Protein AF-A0A838VE79-F1 (afdb_monomer)

Secondary structure (DSSP, 8-state):
-----------------------PPPEEEEEEEETTEEEEEEE-TTSS-EEEEEEETTS-TTSPPSEEPPPBSSHHHHHHHHHHHTS----TTS--

Foldseek 3Di:
DDDDDPPDDDPPPPPPPPPPPPPQQWDFDDKDDAAQKIWTWTAGSVNQWIKIFMDGPPDDPPDHGPDIDDIDRDPVLRVVCCCVPPNVDDDPPHDD

Radius of gyration: 25.47 Å; Cα contacts (8 Å, |Δi|>4): 136; chains: 1; bounding box: 38×24×89 Å

pLDDT: mean 84.31, std 17.35, range [41.94, 98.12]

Sequence (96 aa):
MVLQRIVLSLLTTAAIIATSNMAMADSLVSSGTGGDYKYQLWRSTDNTQYYIKVWQSDSDLHDYPRSTTRSFESSREALDYFDCVYAHKHIPSCPS

Nearest PDB structures (foldseek):
  6w0p-assembly2_D  TM=5.824E-01  e=1.445E+00  gut metagenome
  7ywp-assembly1_A  TM=6.730E-01  e=3.020E+00  Serratia proteamaculans
  9azz-assembly3_C  TM=5.377E-01  e=1.358E+00  Ehrlichia ruminantium str. Gardel
  6w0p-assembly1_B  TM=5.495E-01  e=2.221E+00  gut metagenome
  9azz-assembly2_B  TM=5.857E-01  e=3.020E+00  Ehrlichia ruminantium str. Gardel

Mean predicted aligned error: 11.23 Å

Structure (mmCIF, N/CA/C/O backbone):
data_AF-A0A838VE79-F1
#
_entry.id   AF-A0A838VE79-F1
#
loop_
_atom_site.group_PDB
_atom_site.id
_atom_site.type_symbol
_atom_site.label_atom_id
_atom_site.label_alt_id
_atom_site.label_comp_id
_atom_site.label_asym_id
_atom_site.label_entity_id
_atom_site.label_seq_id
_atom_site.pdbx_PDB_ins_code
_atom_site.Cartn_x
_atom_site.Cartn_y
_atom_site.Cartn_z
_atom_site.occupancy
_atom_site.B_iso_or_equiv
_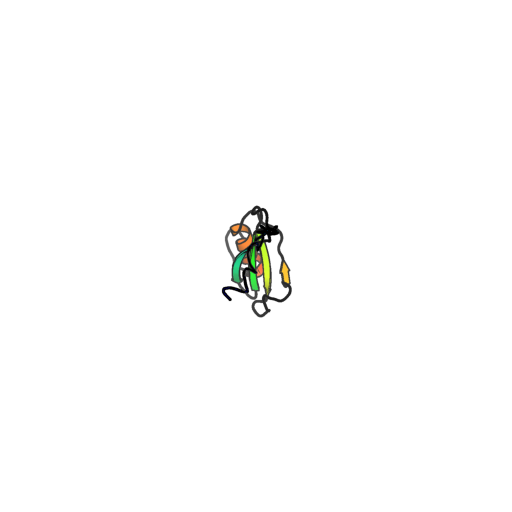atom_site.auth_seq_id
_atom_site.auth_comp_id
_atom_site.auth_asym_id
_atom_site.auth_atom_id
_atom_site.pdbx_PDB_model_num
ATOM 1 N N . MET A 1 1 ? 24.887 -14.593 72.273 1.00 47.53 1 MET A N 1
ATOM 2 C CA . MET A 1 1 ? 25.158 -13.711 71.117 1.00 47.53 1 MET A CA 1
ATOM 3 C C . MET A 1 1 ? 24.400 -14.287 69.930 1.00 47.53 1 MET A C 1
ATOM 5 O O . MET A 1 1 ? 24.900 -15.176 69.259 1.00 47.53 1 MET A O 1
ATOM 9 N N . VAL A 1 2 ? 23.134 -13.898 69.776 1.00 46.12 2 VAL A N 1
ATOM 10 C CA . VAL A 1 2 ? 22.236 -14.398 68.726 1.00 46.12 2 VAL A CA 1
ATOM 11 C C . VAL A 1 2 ? 21.729 -13.182 67.962 1.00 46.12 2 VAL A C 1
ATOM 13 O O . VAL A 1 2 ? 21.188 -12.261 68.562 1.00 46.12 2 VAL A O 1
ATOM 16 N N . LEU A 1 3 ? 21.970 -13.207 66.652 1.00 41.94 3 LEU A N 1
ATOM 17 C CA . LEU A 1 3 ? 21.372 -12.363 65.619 1.00 41.94 3 LEU A CA 1
ATOM 18 C C . LEU A 1 3 ? 21.585 -10.847 65.742 1.00 41.94 3 LEU A C 1
ATOM 20 O O . LEU A 1 3 ? 20.671 -10.032 65.821 1.00 41.94 3 LEU A O 1
ATOM 24 N N . GLN A 1 4 ? 22.842 -10.463 65.548 1.00 50.06 4 GLN A N 1
ATOM 25 C CA . GLN A 1 4 ? 23.125 -9.359 64.636 1.00 50.06 4 GLN A CA 1
ATOM 26 C C . GLN A 1 4 ? 22.390 -9.649 63.307 1.00 50.06 4 GLN A C 1
ATOM 28 O O . GLN A 1 4 ? 22.536 -10.755 62.788 1.00 50.06 4 GLN A O 1
ATOM 33 N N . ARG A 1 5 ? 21.672 -8.655 62.758 1.00 51.50 5 ARG A N 1
ATOM 34 C CA . ARG A 1 5 ? 20.948 -8.642 61.459 1.00 51.50 5 ARG A CA 1
ATOM 35 C C . ARG A 1 5 ? 19.438 -8.907 61.542 1.00 51.50 5 ARG A C 1
ATOM 37 O O . ARG A 1 5 ? 18.943 -9.919 61.070 1.00 51.50 5 ARG A O 1
ATOM 44 N N . ILE A 1 6 ? 18.700 -7.906 62.014 1.00 50.69 6 ILE A N 1
ATOM 45 C CA . ILE A 1 6 ? 17.361 -7.615 61.476 1.00 50.69 6 ILE A CA 1
ATOM 46 C C . ILE A 1 6 ? 17.427 -6.211 60.861 1.00 50.69 6 ILE A C 1
ATOM 48 O O . ILE A 1 6 ? 16.778 -5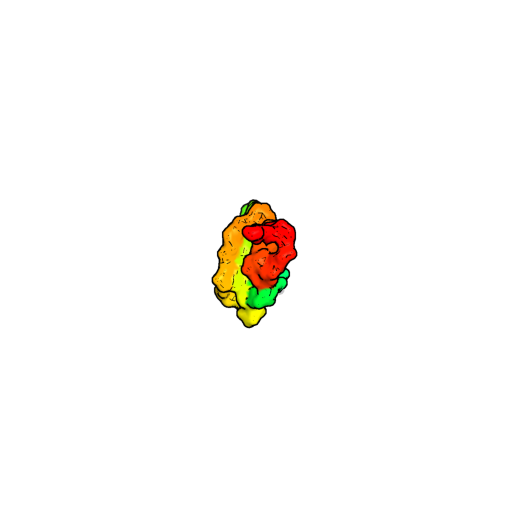.262 61.280 1.00 50.69 6 ILE A O 1
ATOM 52 N N . VAL A 1 7 ? 18.345 -6.065 59.907 1.00 55.75 7 VAL A N 1
ATOM 53 C CA . VAL A 1 7 ? 18.178 -5.107 58.811 1.00 55.75 7 VAL A CA 1
ATO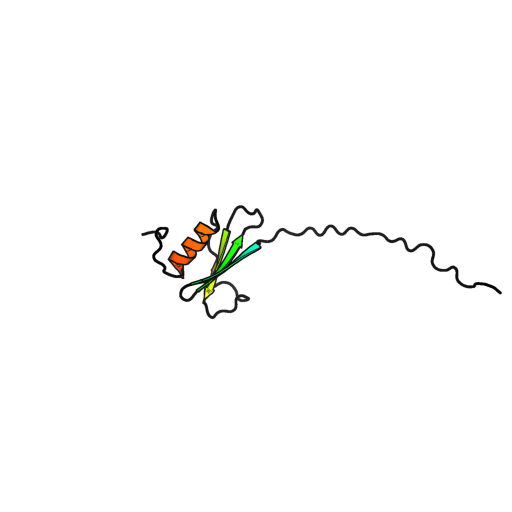M 54 C C . VAL A 1 7 ? 17.283 -5.836 57.807 1.00 55.75 7 VAL A C 1
ATOM 56 O O . VAL A 1 7 ? 17.414 -7.049 57.687 1.00 55.75 7 VAL A O 1
ATOM 59 N N . LEU A 1 8 ? 16.441 -5.115 57.072 1.00 54.69 8 LEU A N 1
ATOM 60 C CA . LEU A 1 8 ? 15.484 -5.614 56.069 1.00 54.69 8 LEU A CA 1
ATOM 61 C C . LEU A 1 8 ? 14.078 -5.944 56.586 1.00 54.69 8 LEU A C 1
ATOM 63 O O . LEU A 1 8 ? 13.591 -7.054 56.415 1.00 54.69 8 LEU A O 1
ATOM 67 N N . SER A 1 9 ? 13.362 -4.932 57.069 1.00 51.25 9 SER A N 1
ATOM 68 C CA . SER A 1 9 ? 11.900 -4.943 56.966 1.00 51.25 9 SER A CA 1
ATOM 69 C C . SER A 1 9 ? 11.423 -3.533 56.676 1.00 51.25 9 SER A C 1
ATOM 71 O O . SER A 1 9 ? 11.252 -2.765 57.609 1.00 51.25 9 SER A O 1
ATOM 73 N N . LEU A 1 10 ? 11.304 -3.196 55.390 1.00 50.75 10 LEU A N 1
ATOM 74 C CA . LEU A 1 10 ? 10.403 -2.198 54.782 1.00 50.75 10 LEU A CA 1
ATOM 75 C C . LEU A 1 10 ? 10.992 -1.793 53.421 1.00 50.75 10 LEU A C 1
ATOM 77 O O . LEU A 1 10 ? 11.339 -0.641 53.181 1.00 50.75 10 LEU A O 1
ATOM 81 N N . LEU A 1 11 ? 11.125 -2.769 52.511 1.00 50.06 11 LEU A N 1
ATOM 82 C CA . LEU A 1 11 ? 11.103 -2.445 51.088 1.00 50.06 11 LEU A CA 1
ATOM 83 C C . LEU A 1 11 ? 9.668 -2.017 50.773 1.00 50.06 11 LEU A C 1
ATOM 85 O O . LEU A 1 11 ? 8.783 -2.848 50.580 1.00 50.06 11 LEU A O 1
ATOM 89 N N . THR A 1 12 ? 9.429 -0.713 50.770 1.00 59.62 12 THR A N 1
ATOM 90 C CA . THR A 1 12 ? 8.260 -0.097 50.152 1.00 59.62 12 THR A CA 1
ATOM 91 C C . THR A 1 12 ? 8.331 -0.356 48.650 1.00 59.62 12 THR A C 1
ATOM 93 O O . THR A 1 12 ? 8.937 0.397 47.892 1.00 59.62 12 THR A O 1
ATOM 96 N N . THR A 1 13 ? 7.729 -1.455 48.198 1.00 57.59 13 THR A N 1
ATOM 97 C CA . THR A 1 13 ? 7.457 -1.690 46.779 1.00 57.59 13 THR A CA 1
ATOM 98 C C . THR A 1 13 ? 6.404 -0.688 46.321 1.00 57.59 13 THR A C 1
ATOM 100 O O . THR A 1 13 ? 5.207 -0.968 46.330 1.00 57.59 13 THR A O 1
ATOM 103 N N . ALA A 1 14 ? 6.846 0.512 45.953 1.00 59.44 14 ALA A N 1
ATOM 104 C CA . ALA A 1 14 ? 6.052 1.427 45.155 1.00 59.44 14 ALA A CA 1
ATOM 105 C C . ALA A 1 14 ? 5.908 0.801 43.762 1.00 59.44 14 ALA A C 1
ATOM 107 O O . ALA A 1 14 ? 6.812 0.885 42.931 1.00 59.44 14 ALA A O 1
ATOM 108 N N . ALA A 1 15 ? 4.793 0.112 43.525 1.00 63.22 15 ALA A N 1
ATOM 109 C CA . ALA A 1 15 ? 4.411 -0.312 42.189 1.00 63.22 15 ALA A CA 1
ATOM 110 C C . ALA A 1 15 ? 4.061 0.947 41.385 1.00 63.22 15 ALA A C 1
ATOM 112 O O . ALA A 1 15 ? 2.944 1.456 41.448 1.00 63.22 15 ALA A O 1
ATOM 113 N N . ILE A 1 16 ? 5.046 1.493 40.672 1.00 62.47 16 ILE A N 1
ATOM 114 C CA . ILE A 1 16 ? 4.818 2.544 39.685 1.00 62.47 16 ILE A CA 1
ATOM 115 C C . ILE A 1 16 ? 4.095 1.865 38.523 1.00 62.47 16 ILE A C 1
ATOM 117 O O . ILE A 1 16 ? 4.721 1.225 37.679 1.00 62.47 16 ILE A O 1
ATOM 121 N N . ILE A 1 17 ? 2.764 1.957 38.498 1.00 62.34 17 ILE A N 1
ATOM 122 C CA . ILE A 1 17 ? 1.979 1.607 37.315 1.00 62.34 17 ILE A CA 1
ATOM 123 C C . ILE A 1 17 ? 2.248 2.718 36.302 1.00 62.34 17 ILE A C 1
ATOM 125 O O . ILE A 1 17 ? 1.544 3.722 36.243 1.00 62.34 17 ILE A O 1
ATOM 129 N N . ALA A 1 18 ? 3.335 2.573 35.551 1.00 63.34 18 ALA A N 1
ATOM 130 C CA . ALA A 1 18 ? 3.574 3.382 34.375 1.00 63.34 18 ALA A CA 1
ATOM 131 C C . ALA A 1 18 ? 2.514 2.982 33.344 1.00 63.34 18 ALA A C 1
ATOM 133 O O . ALA A 1 18 ? 2.669 1.987 32.639 1.00 63.34 18 ALA A O 1
ATOM 134 N N . THR A 1 19 ? 1.406 3.721 33.271 1.00 60.72 19 THR A N 1
ATOM 135 C CA . THR A 1 19 ? 0.539 3.652 32.097 1.00 60.72 19 THR A CA 1
ATOM 136 C C . THR A 1 19 ? 1.314 4.304 30.967 1.00 60.72 19 THR A C 1
ATOM 138 O O . THR A 1 19 ? 1.387 5.529 30.866 1.00 60.72 19 THR A O 1
ATOM 141 N N . SER A 1 20 ? 1.975 3.483 30.159 1.00 57.22 20 SER A N 1
ATOM 142 C CA . SER A 1 20 ? 2.528 3.926 28.893 1.00 57.22 20 SER A CA 1
ATOM 143 C C . SER A 1 20 ? 1.371 4.480 28.070 1.00 57.22 20 SER A C 1
ATOM 145 O O . SER A 1 20 ? 0.475 3.744 27.660 1.00 57.22 20 SER A O 1
ATOM 147 N N . ASN A 1 21 ? 1.381 5.794 27.838 1.00 56.47 21 ASN A N 1
ATOM 148 C CA . ASN A 1 21 ? 0.604 6.396 26.767 1.00 56.47 21 ASN A CA 1
ATOM 149 C C . ASN A 1 21 ? 1.152 5.802 25.469 1.00 56.47 21 ASN A C 1
ATOM 151 O O . ASN A 1 21 ? 2.100 6.329 24.890 1.00 56.47 21 ASN A O 1
ATOM 155 N N . MET A 1 22 ? 0.621 4.652 25.056 1.00 58.25 22 MET A N 1
ATOM 156 C CA . MET A 1 22 ? 0.859 4.124 23.726 1.00 58.25 22 MET A CA 1
ATOM 157 C C . MET A 1 22 ? 0.256 5.151 22.777 1.00 58.25 22 MET A C 1
ATOM 159 O O . MET A 1 22 ? -0.961 5.212 22.612 1.00 58.25 22 MET A O 1
ATOM 163 N N . ALA A 1 23 ? 1.102 6.019 22.221 1.00 58.91 23 ALA A N 1
ATOM 164 C CA . ALA A 1 23 ? 0.726 6.797 21.060 1.00 58.91 23 ALA A CA 1
ATOM 165 C C . ALA A 1 23 ? 0.266 5.775 20.022 1.00 58.91 23 ALA A C 1
ATOM 167 O O . ALA A 1 23 ? 1.047 4.912 19.616 1.00 58.91 23 ALA A O 1
ATOM 168 N N . MET A 1 24 ? -1.026 5.793 19.697 1.00 66.12 24 MET A N 1
ATOM 169 C CA . MET A 1 24 ? -1.537 4.931 18.650 1.00 66.12 24 MET A CA 1
ATOM 170 C C . MET A 1 24 ? -0.797 5.338 17.372 1.00 66.12 24 MET A C 1
ATOM 172 O O . MET A 1 24 ? -0.776 6.512 17.011 1.00 66.12 24 MET A O 1
ATOM 176 N N . ALA A 1 25 ? -0.076 4.3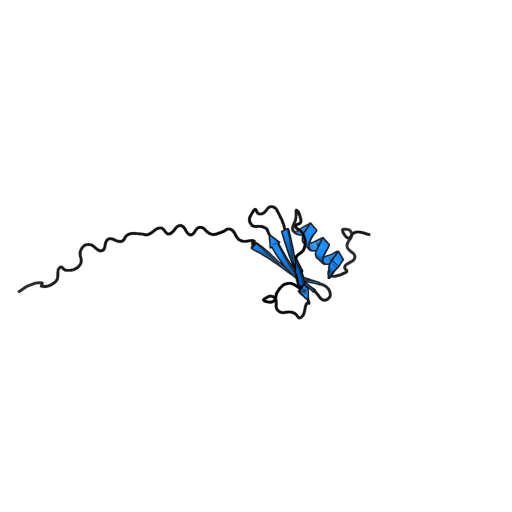86 16.795 1.00 81.25 25 ALA A N 1
ATOM 177 C CA . ALA A 1 25 ? 0.657 4.571 15.560 1.00 81.25 25 ALA A CA 1
ATOM 178 C C . ALA A 1 25 ? -0.124 3.900 14.438 1.00 81.25 25 ALA A C 1
ATOM 180 O O . ALA A 1 25 ? -0.852 2.926 14.666 1.00 81.25 25 ALA A O 1
ATOM 181 N N . ASP A 1 26 ? 0.066 4.395 13.222 1.00 89.62 26 ASP A N 1
ATOM 182 C CA . ASP A 1 26 ? -0.453 3.720 12.045 1.00 89.62 26 ASP A CA 1
ATOM 183 C C . ASP A 1 26 ? 0.066 2.281 12.007 1.00 89.62 26 ASP A C 1
ATOM 185 O O . ASP A 1 26 ? 1.210 1.990 12.367 1.00 89.62 26 ASP A O 1
ATOM 189 N N . SER A 1 27 ? -0.798 1.367 11.585 1.00 93.12 27 SER A N 1
ATOM 190 C CA . SER A 1 27 ? -0.521 -0.067 11.628 1.00 93.12 27 SER A CA 1
ATOM 191 C C . SER A 1 27 ? -0.276 -0.610 10.230 1.00 93.12 27 SER A C 1
ATOM 193 O O . SER A 1 27 ? -1.041 -0.339 9.305 1.00 93.12 27 SER A O 1
ATOM 195 N N . LEU A 1 28 ? 0.791 -1.394 10.070 1.00 95.25 28 LEU A N 1
ATOM 196 C CA . LEU A 1 28 ? 1.038 -2.126 8.835 1.00 95.25 28 LEU A CA 1
ATOM 197 C C . LEU A 1 28 ? -0.023 -3.224 8.694 1.00 95.25 28 LEU A C 1
ATOM 199 O O . LEU A 1 28 ? -0.118 -4.117 9.533 1.00 95.25 28 LEU A O 1
ATOM 203 N N . VAL A 1 29 ? -0.814 -3.153 7.628 1.00 96.56 29 VAL A N 1
ATOM 204 C CA . VAL A 1 29 ? -1.889 -4.109 7.331 1.00 96.56 29 VAL A CA 1
ATOM 205 C C . VAL A 1 29 ? -1.371 -5.250 6.470 1.00 96.56 29 VAL A C 1
ATOM 207 O O . VAL A 1 29 ? -1.642 -6.415 6.742 1.00 96.56 29 VAL A O 1
ATOM 210 N N . SER A 1 30 ? -0.645 -4.918 5.404 1.00 96.94 30 SER A N 1
ATOM 211 C CA . SER A 1 30 ? -0.105 -5.901 4.463 1.00 96.94 30 SER A CA 1
ATOM 212 C C . SER A 1 30 ? 1.030 -5.300 3.649 1.00 96.94 30 SER A C 1
ATOM 214 O O . SER A 1 30 ? 1.130 -4.081 3.527 1.00 96.94 30 SER A O 1
ATOM 216 N N . SER A 1 31 ? 1.834 -6.146 3.027 1.00 97.44 31 SER A N 1
ATOM 217 C CA . SER A 1 31 ? 2.824 -5.747 2.033 1.00 97.44 31 SER A CA 1
ATOM 218 C C . SER A 1 31 ? 2.766 -6.678 0.830 1.00 97.44 31 SER A C 1
ATOM 220 O O . SER A 1 31 ? 2.228 -7.784 0.909 1.00 97.44 31 SER A O 1
ATOM 222 N N . GLY A 1 32 ? 3.307 -6.221 -0.293 1.00 96.38 32 GLY A N 1
ATOM 223 C CA . GLY A 1 32 ? 3.327 -7.004 -1.519 1.00 96.38 32 GLY A CA 1
ATOM 224 C C . GLY A 1 32 ? 4.146 -6.349 -2.619 1.00 96.38 32 GLY A C 1
ATOM 225 O O . GLY A 1 32 ? 4.804 -5.328 -2.412 1.00 96.38 32 GLY A O 1
ATOM 226 N N . THR A 1 33 ? 4.109 -6.960 -3.796 1.00 96.31 33 THR A N 1
ATOM 227 C CA . THR A 1 33 ? 4.828 -6.514 -4.991 1.00 96.31 33 THR A CA 1
ATOM 228 C C . THR A 1 33 ? 3.897 -6.494 -6.200 1.00 96.31 33 THR A C 1
ATOM 230 O O . THR A 1 33 ? 2.893 -7.208 -6.242 1.00 96.31 33 THR A O 1
ATOM 233 N N . GLY A 1 34 ? 4.218 -5.662 -7.188 1.00 94.81 34 GLY A N 1
ATOM 234 C CA . GLY A 1 34 ? 3.491 -5.580 -8.449 1.00 94.81 34 GLY A CA 1
ATOM 235 C C . GLY A 1 34 ? 4.243 -4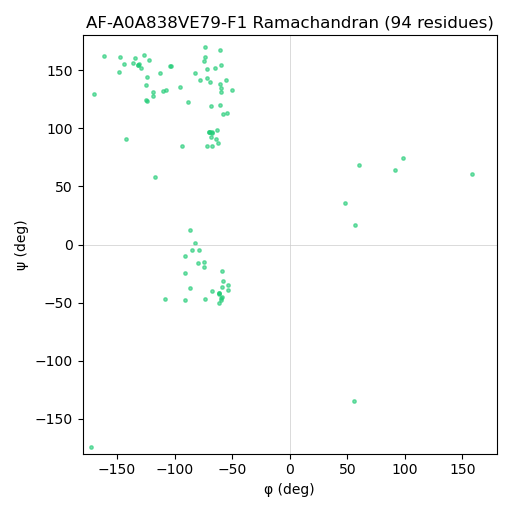.728 -9.465 1.00 94.81 34 GLY A C 1
ATOM 236 O O . GLY A 1 34 ? 4.659 -3.614 -9.151 1.00 94.81 34 GLY A O 1
ATOM 237 N N . GLY A 1 35 ? 4.426 -5.264 -10.675 1.00 92.56 35 GLY A N 1
ATOM 238 C CA . GLY A 1 35 ? 5.305 -4.658 -11.676 1.00 92.56 35 GLY A CA 1
ATOM 239 C C . GLY A 1 35 ? 6.720 -4.468 -11.123 1.00 92.56 35 GLY A C 1
ATOM 240 O O . GLY A 1 35 ? 7.243 -5.342 -10.430 1.00 92.56 35 GLY A O 1
ATOM 241 N N . ASP A 1 36 ? 7.287 -3.288 -11.360 1.00 95.88 36 ASP A N 1
ATOM 242 C CA . ASP A 1 36 ? 8.607 -2.896 -10.855 1.00 95.88 36 ASP A CA 1
ATOM 243 C C . ASP A 1 36 ? 8.561 -2.295 -9.442 1.00 95.88 36 ASP A C 1
ATOM 245 O O . ASP A 1 36 ? 9.553 -1.736 -8.974 1.00 95.88 36 ASP A O 1
ATOM 249 N N . TYR A 1 37 ? 7.431 -2.413 -8.740 1.00 97.38 37 TYR A N 1
ATOM 250 C CA . TYR A 1 37 ? 7.189 -1.759 -7.459 1.00 97.38 37 TYR A CA 1
ATOM 251 C C . TYR A 1 37 ? 6.860 -2.751 -6.345 1.00 97.38 37 TYR A C 1
ATOM 253 O O . TYR A 1 37 ? 6.382 -3.869 -6.554 1.00 97.38 37 TYR A O 1
ATOM 261 N N . LYS A 1 38 ? 7.070 -2.299 -5.113 1.00 97.19 38 LYS A N 1
ATOM 262 C CA . LYS A 1 38 ? 6.574 -2.956 -3.906 1.00 97.19 38 LYS A CA 1
ATOM 263 C C . LYS A 1 38 ? 5.890 -1.967 -2.995 1.00 97.19 38 LYS A C 1
ATOM 265 O O . LYS A 1 38 ? 6.168 -0.768 -3.043 1.00 97.19 38 LYS A O 1
ATOM 270 N N . TYR A 1 39 ? 4.995 -2.480 -2.169 1.00 97.62 39 TYR A N 1
ATOM 271 C CA . TYR A 1 39 ? 4.135 -1.651 -1.355 1.00 97.62 39 TYR A CA 1
ATOM 272 C C . TYR A 1 39 ? 4.012 -2.148 0.076 1.00 97.62 39 TYR A C 1
ATOM 274 O O . TYR A 1 39 ? 4.160 -3.334 0.382 1.00 97.62 39 TYR A O 1
ATOM 282 N N . GLN A 1 40 ? 3.667 -1.206 0.943 1.00 97.94 40 GLN A N 1
ATOM 283 C CA . GLN A 1 40 ? 3.127 -1.460 2.265 1.00 97.94 40 GLN A CA 1
ATOM 284 C C . GLN A 1 40 ? 1.807 -0.714 2.395 1.00 97.94 40 GLN A C 1
ATOM 286 O O . GLN A 1 40 ? 1.753 0.500 2.202 1.00 97.94 40 GLN A O 1
ATOM 291 N N . LEU A 1 41 ? 0.757 -1.450 2.728 1.00 98.06 41 LEU A N 1
ATOM 292 C CA . LEU A 1 41 ? -0.548 -0.920 3.077 1.00 98.06 41 LEU A CA 1
ATOM 293 C C . LEU A 1 41 ? -0.567 -0.636 4.573 1.00 98.06 41 LEU A C 1
ATOM 295 O O . LEU A 1 41 ? -0.380 -1.543 5.385 1.00 98.06 41 LEU A O 1
ATOM 299 N N . TRP A 1 42 ? -0.843 0.607 4.919 1.00 97.62 42 TRP A N 1
ATOM 300 C CA . TRP A 1 42 ? -0.955 1.080 6.286 1.00 97.62 42 TRP A CA 1
ATOM 301 C C . TRP A 1 42 ? -2.396 1.478 6.572 1.00 97.62 42 TRP A C 1
ATOM 303 O O . TRP A 1 42 ? -3.112 1.949 5.687 1.00 97.62 42 TRP A O 1
ATOM 313 N N . ARG A 1 43 ? -2.814 1.280 7.816 1.00 96.62 43 ARG A N 1
ATOM 314 C CA . ARG A 1 43 ? -4.082 1.766 8.348 1.00 96.62 43 ARG A CA 1
ATOM 315 C C . ARG A 1 43 ? -3.801 2.876 9.339 1.00 96.62 43 ARG A C 1
ATOM 317 O O . ARG A 1 43 ? -2.944 2.709 10.212 1.00 96.62 43 ARG A O 1
ATOM 324 N N . SER A 1 44 ? -4.530 3.973 9.192 1.00 93.31 44 SER A N 1
ATOM 325 C CA . SER A 1 44 ? -4.438 5.123 10.073 1.00 93.31 44 SER A CA 1
ATOM 326 C C . SER A 1 44 ? -4.768 4.748 11.513 1.00 93.31 44 SER A C 1
ATOM 328 O O . SER A 1 44 ? -5.499 3.802 11.809 1.00 93.31 44 SER A O 1
ATOM 330 N N . THR A 1 45 ? -4.222 5.536 12.420 1.00 89.44 45 THR A N 1
ATOM 331 C CA . THR A 1 45 ? -4.385 5.415 13.866 1.00 89.44 45 THR A CA 1
ATOM 332 C C . THR A 1 45 ? -5.848 5.378 14.343 1.00 89.4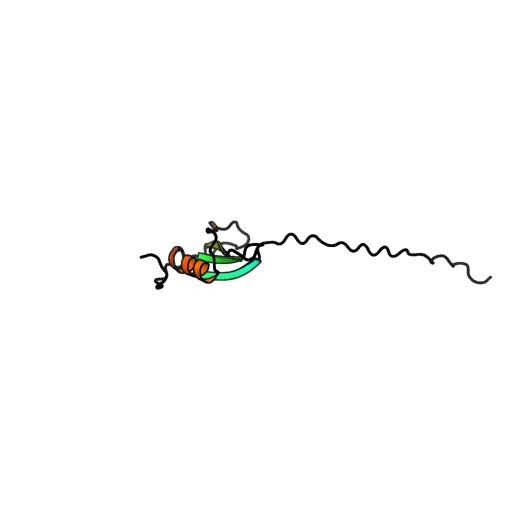4 45 THR A C 1
ATOM 334 O O . THR A 1 45 ? -6.181 4.672 15.294 1.00 89.44 45 THR A O 1
ATOM 337 N N . ASP A 1 46 ? -6.740 6.111 13.682 1.00 87.25 46 ASP A N 1
ATOM 338 C CA . ASP A 1 46 ? -8.180 6.130 13.967 1.00 87.25 46 ASP A CA 1
ATOM 339 C C . ASP A 1 46 ? -8.946 4.959 13.316 1.00 87.25 46 ASP A C 1
ATOM 341 O O . ASP A 1 46 ? -10.157 4.836 13.485 1.00 87.25 46 ASP A O 1
ATOM 345 N N . ASN A 1 47 ? -8.240 4.071 12.606 1.00 84.50 47 ASN A N 1
ATOM 346 C CA . ASN A 1 47 ? -8.768 2.944 11.836 1.00 84.50 47 ASN A CA 1
ATOM 347 C C . ASN A 1 47 ? -9.793 3.325 10.755 1.00 84.50 47 ASN A C 1
ATOM 349 O O . ASN A 1 47 ? -10.502 2.441 10.269 1.00 84.50 47 ASN A O 1
ATOM 353 N N . THR A 1 48 ? -9.877 4.600 10.370 1.00 90.31 48 THR A N 1
ATOM 354 C CA . THR A 1 48 ? -10.852 5.072 9.376 1.00 90.31 48 THR A CA 1
ATOM 355 C C . THR A 1 48 ? -10.300 5.042 7.956 1.00 90.31 48 THR A C 1
ATOM 357 O O . THR A 1 48 ? -11.069 4.934 7.008 1.00 90.31 48 THR A O 1
ATOM 360 N N . GLN A 1 49 ? -8.977 5.104 7.798 1.00 95.81 49 GLN A N 1
ATOM 361 C CA . GLN A 1 49 ? -8.335 5.315 6.508 1.00 95.81 49 GLN A CA 1
ATOM 362 C C . GLN A 1 49 ? -7.206 4.321 6.252 1.00 95.81 49 GLN A C 1
ATOM 364 O O . GLN A 1 49 ? -6.550 3.804 7.160 1.00 95.81 49 GLN A O 1
ATOM 369 N N . TYR A 1 50 ? -6.953 4.092 4.969 1.00 97.88 50 TYR A N 1
ATOM 370 C CA . TYR A 1 50 ? -5.863 3.267 4.470 1.00 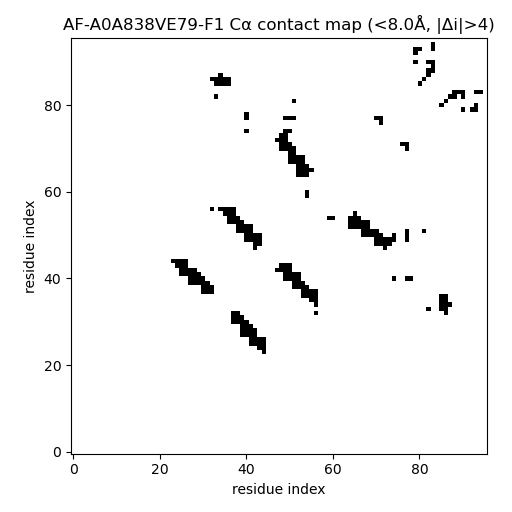97.88 50 TYR A CA 1
ATOM 371 C C . TYR A 1 50 ? -5.004 4.068 3.509 1.00 97.88 50 TYR A C 1
ATOM 373 O O . TYR A 1 50 ? -5.518 4.859 2.731 1.00 97.88 50 TYR A O 1
ATOM 381 N N . TYR A 1 51 ? -3.701 3.845 3.510 1.00 97.62 51 TYR A N 1
ATOM 382 C CA . TYR A 1 51 ? -2.802 4.469 2.546 1.00 97.62 51 TYR A CA 1
ATOM 383 C C . TYR A 1 51 ? -1.651 3.529 2.220 1.00 97.62 51 TYR A C 1
ATOM 385 O O . TYR A 1 51 ? -1.370 2.574 2.948 1.00 97.62 51 TYR A O 1
ATOM 393 N N . ILE A 1 52 ? -0.984 3.785 1.102 1.00 98.06 52 ILE A N 1
ATOM 394 C CA . ILE A 1 52 ? 0.085 2.937 0.605 1.00 98.06 52 ILE A CA 1
ATOM 395 C C . ILE A 1 52 ? 1.383 3.724 0.547 1.00 98.06 52 ILE A C 1
ATOM 397 O O . ILE A 1 52 ? 1.450 4.814 -0.015 1.00 98.06 52 ILE A O 1
ATOM 401 N N . LYS A 1 53 ? 2.438 3.126 1.093 1.00 97.88 53 LYS A N 1
ATOM 402 C CA . LYS A 1 53 ? 3.818 3.518 0.815 1.00 97.88 53 LYS A CA 1
ATOM 403 C C . LYS A 1 53 ? 4.354 2.628 -0.299 1.00 97.88 53 LYS A C 1
ATOM 405 O O . LYS A 1 53 ? 4.124 1.418 -0.272 1.00 97.88 53 LYS A O 1
ATOM 410 N N . VAL A 1 54 ? 5.040 3.222 -1.268 1.00 97.94 54 VAL A N 1
ATOM 411 C CA . VAL A 1 54 ? 5.529 2.550 -2.476 1.00 97.94 54 VAL A CA 1
ATOM 412 C C . VAL A 1 54 ? 7.030 2.753 -2.621 1.00 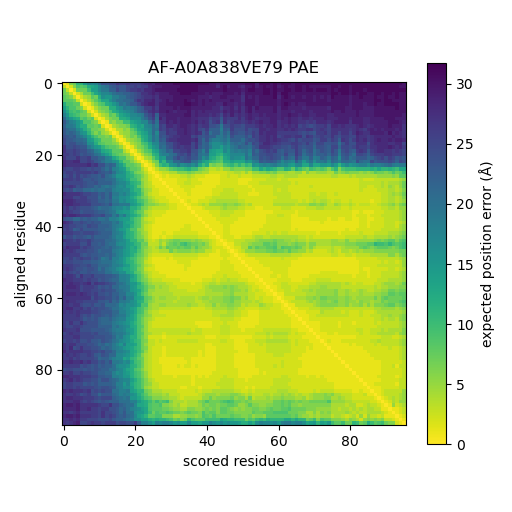97.94 54 VAL A C 1
ATOM 414 O O . VAL A 1 54 ? 7.533 3.867 -2.475 1.00 97.94 54 VAL A O 1
ATOM 417 N N . TRP A 1 55 ? 7.727 1.682 -2.981 1.00 98.12 55 TRP A N 1
ATOM 418 C CA . TRP A 1 55 ? 9.150 1.653 -3.314 1.00 98.12 55 TRP A CA 1
ATOM 419 C C . TRP A 1 55 ? 9.342 1.000 -4.683 1.00 98.12 55 TRP A C 1
ATOM 421 O O . TRP A 1 55 ? 8.454 0.283 -5.153 1.00 98.12 55 TRP A O 1
ATOM 431 N N . GLN A 1 56 ? 10.512 1.194 -5.301 1.00 96.69 56 GLN A N 1
ATOM 432 C CA . GLN A 1 56 ? 10.915 0.288 -6.380 1.00 96.69 56 GLN A CA 1
ATOM 433 C C . GLN A 1 56 ? 11.116 -1.114 -5.795 1.00 96.69 56 GLN A C 1
ATOM 435 O O . GLN A 1 56 ? 11.441 -1.273 -4.614 1.00 96.69 56 GLN A O 1
ATOM 440 N N . SER A 1 57 ? 10.914 -2.139 -6.612 1.00 93.69 57 SER A N 1
ATOM 441 C CA . SER A 1 57 ? 11.008 -3.540 -6.195 1.00 93.69 57 SER A CA 1
ATOM 442 C C . SER A 1 57 ? 12.383 -3.894 -5.609 1.00 93.69 57 SER A C 1
ATOM 444 O O . SER A 1 57 ? 12.454 -4.686 -4.666 1.00 93.69 57 SER A O 1
ATOM 446 N N . ASP A 1 58 ? 13.446 -3.242 -6.079 1.00 93.88 58 ASP A N 1
ATOM 447 C CA . ASP A 1 58 ? 14.848 -3.441 -5.700 1.00 93.88 58 ASP A CA 1
ATOM 448 C C . ASP A 1 58 ? 15.339 -2.551 -4.539 1.00 93.88 58 ASP A C 1
ATOM 450 O O . ASP A 1 58 ? 16.412 -2.807 -3.999 1.00 93.88 58 ASP A O 1
ATOM 454 N N . SER A 1 59 ? 14.567 -1.548 -4.102 1.00 94.56 59 SER A N 1
ATOM 455 C CA . SER A 1 59 ? 14.971 -0.623 -3.018 1.00 94.56 59 SER A CA 1
ATOM 456 C C . SER A 1 59 ? 14.909 -1.261 -1.625 1.00 94.56 59 SER A C 1
ATOM 458 O O . SER A 1 59 ? 14.134 -2.190 -1.419 1.00 94.56 59 SER A O 1
ATOM 460 N N . ASP A 1 60 ? 15.622 -0.754 -0.618 1.00 90.62 60 ASP A N 1
ATOM 461 C CA . ASP A 1 60 ? 15.380 -1.192 0.766 1.00 90.62 60 ASP A CA 1
ATOM 462 C C . ASP A 1 60 ? 14.034 -0.628 1.277 1.00 90.62 60 ASP A C 1
ATOM 464 O O . ASP A 1 60 ? 13.646 0.492 0.951 1.00 90.62 60 ASP A O 1
ATOM 468 N N . LEU A 1 61 ? 13.290 -1.402 2.075 1.00 87.81 61 LEU A N 1
ATOM 469 C CA . LEU A 1 61 ? 12.061 -0.930 2.734 1.00 87.81 61 LEU A CA 1
ATOM 470 C C . LEU A 1 61 ? 12.345 0.007 3.918 1.00 87.81 61 LEU A C 1
ATOM 472 O O . LEU A 1 61 ? 11.426 0.677 4.390 1.00 87.81 61 LEU A O 1
ATOM 476 N N . HIS A 1 62 ? 13.586 0.044 4.406 1.00 89.38 62 HIS A N 1
ATOM 477 C CA . HIS A 1 62 ? 14.038 1.005 5.414 1.00 89.38 62 HIS A CA 1
ATOM 478 C C . HIS A 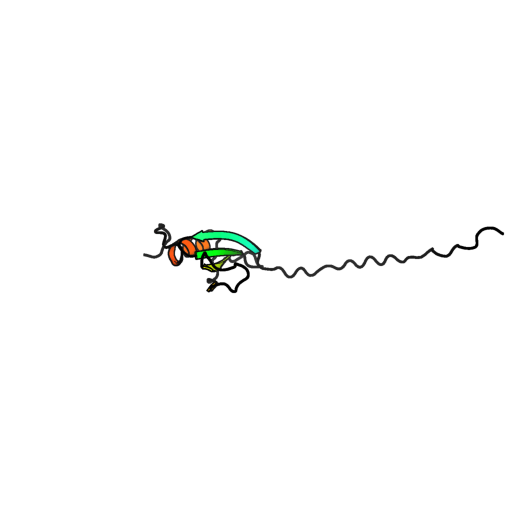1 62 ? 14.363 2.377 4.810 1.00 89.38 62 HIS A C 1
ATOM 480 O O . HIS A 1 62 ? 14.436 3.358 5.552 1.00 89.38 62 HIS A O 1
ATOM 486 N N . ASP A 1 63 ? 14.515 2.464 3.484 1.00 91.00 63 ASP A N 1
ATOM 487 C CA . ASP A 1 63 ? 14.680 3.734 2.786 1.00 91.00 63 ASP A CA 1
ATOM 488 C C . ASP A 1 63 ? 13.358 4.506 2.716 1.00 91.00 63 ASP A C 1
ATOM 490 O O . ASP A 1 63 ? 12.257 3.957 2.851 1.00 91.00 63 ASP A O 1
ATOM 494 N N . TYR A 1 64 ? 13.463 5.812 2.458 1.00 93.00 64 TYR A N 1
ATOM 495 C CA . TYR A 1 64 ? 12.287 6.649 2.258 1.00 93.00 64 TYR A CA 1
ATOM 496 C C . TYR A 1 64 ? 11.464 6.132 1.063 1.00 93.00 64 TYR A C 1
ATOM 498 O O . TYR A 1 64 ? 12.029 5.897 -0.010 1.00 93.00 64 TYR A O 1
ATOM 506 N N . PRO A 1 65 ? 10.136 5.958 1.210 1.00 96.25 65 PRO A N 1
ATOM 507 C CA . PRO A 1 65 ? 9.303 5.490 0.114 1.00 96.25 65 PRO A CA 1
ATOM 508 C C . PRO A 1 65 ? 9.375 6.458 -1.063 1.00 96.25 65 PRO A C 1
ATOM 510 O O . PRO A 1 65 ? 9.282 7.673 -0.898 1.00 96.25 65 PRO A O 1
ATOM 513 N N . ARG A 1 66 ? 9.459 5.914 -2.277 1.00 95.44 66 ARG A N 1
ATOM 514 C CA . ARG A 1 66 ? 9.379 6.696 -3.518 1.00 95.44 66 ARG A CA 1
ATOM 515 C C . ARG A 1 66 ? 8.112 7.549 -3.551 1.00 95.44 66 ARG A C 1
ATOM 517 O O . ARG A 1 66 ? 8.130 8.670 -4.051 1.00 95.44 66 ARG A O 1
ATOM 524 N N . SER A 1 67 ? 7.006 6.995 -3.064 1.00 96.94 67 SER A N 1
ATOM 525 C CA . SER A 1 67 ? 5.734 7.697 -2.961 1.00 96.94 67 SER A CA 1
ATOM 526 C C . SER A 1 67 ? 4.933 7.201 -1.766 1.00 96.94 67 SER A C 1
ATOM 528 O O . SER A 1 67 ? 5.003 6.030 -1.396 1.00 96.94 67 SER A O 1
ATOM 530 N N . THR A 1 68 ? 4.146 8.097 -1.179 1.00 97.31 68 THR A N 1
ATOM 531 C CA . THR A 1 68 ? 3.059 7.746 -0.265 1.00 97.31 68 THR A CA 1
ATOM 532 C C . THR A 1 68 ? 1.767 8.259 -0.882 1.00 97.31 68 THR A C 1
ATOM 534 O O . THR A 1 68 ? 1.689 9.417 -1.291 1.00 97.31 68 THR A O 1
ATOM 537 N N . THR A 1 69 ? 0.774 7.388 -1.010 1.00 97.12 69 THR A N 1
ATOM 538 C CA . THR A 1 69 ? -0.500 7.728 -1.642 1.00 97.12 69 THR A CA 1
ATOM 539 C C . THR A 1 69 ? -1.352 8.615 -0.741 1.00 97.12 69 THR A C 1
ATOM 541 O O . THR A 1 69 ? -1.100 8.754 0.456 1.00 97.12 69 THR A O 1
ATOM 544 N N . ARG A 1 70 ? -2.437 9.148 -1.310 1.00 95.25 70 ARG A N 1
ATOM 545 C CA . ARG A 1 70 ? -3.562 9.645 -0.512 1.00 95.25 70 ARG A CA 1
ATOM 546 C C . ARG A 1 70 ? -4.179 8.528 0.343 1.00 95.25 70 ARG A C 1
ATOM 548 O O . ARG A 1 70 ? -3.924 7.345 0.101 1.00 95.25 70 ARG A O 1
ATOM 555 N N . SER A 1 71 ? -5.025 8.935 1.284 1.00 95.75 71 SER A N 1
ATOM 556 C CA . SER A 1 71 ? -5.900 8.039 2.034 1.00 95.75 71 SER A CA 1
ATOM 557 C C . SER A 1 71 ? -7.045 7.493 1.174 1.00 95.75 71 SER A C 1
ATOM 559 O O . SER A 1 71 ? -7.524 8.164 0.257 1.00 95.75 71 SER A O 1
ATOM 561 N N . PHE A 1 72 ? -7.493 6.292 1.518 1.00 96.94 72 PHE A N 1
ATOM 562 C CA . PHE A 1 72 ? -8.611 5.557 0.939 1.00 96.94 72 PHE A CA 1
ATOM 563 C C . PHE A 1 72 ? -9.540 5.079 2.055 1.00 96.94 72 PHE A C 1
ATOM 565 O O . PHE A 1 72 ? -9.081 4.794 3.165 1.00 96.94 72 PHE A O 1
ATOM 572 N N . GLU A 1 73 ? -10.824 4.925 1.744 1.00 96.06 73 GLU A N 1
ATOM 573 C CA . GLU A 1 73 ? -11.845 4.496 2.714 1.00 96.06 73 GLU A CA 1
ATOM 574 C C . GLU A 1 73 ? -11.743 2.994 3.029 1.00 96.06 73 GLU A C 1
ATOM 576 O O . GLU A 1 73 ? -12.249 2.508 4.040 1.00 96.06 73 GLU A O 1
ATOM 581 N N . SER A 1 74 ? -11.077 2.218 2.167 1.00 96.25 74 SER A N 1
ATOM 582 C CA . SER A 1 74 ? -10.897 0.781 2.371 1.00 96.25 74 SER A CA 1
ATOM 583 C C . SER A 1 74 ? -9.544 0.270 1.884 1.00 96.25 74 SER A C 1
ATOM 585 O O . SER A 1 74 ? -8.940 0.805 0.952 1.00 96.25 74 SER A O 1
ATOM 587 N N . SER A 1 75 ? -9.098 -0.842 2.473 1.00 96.88 75 SER A N 1
ATOM 588 C CA . SER A 1 75 ? -7.916 -1.572 2.008 1.00 96.88 75 SER A CA 1
ATOM 589 C C . SER A 1 75 ? -8.059 -2.041 0.559 1.00 96.88 75 SER A C 1
ATOM 591 O O . SER A 1 75 ? -7.086 -2.012 -0.187 1.00 96.88 75 SER A O 1
ATOM 593 N N . ARG A 1 76 ? -9.268 -2.441 0.146 1.00 96.69 76 ARG A N 1
ATOM 594 C CA . ARG A 1 76 ? -9.565 -2.875 -1.224 1.00 96.69 76 ARG A CA 1
ATOM 595 C C . ARG A 1 76 ? -9.313 -1.752 -2.225 1.00 96.69 76 ARG A C 1
ATOM 597 O O . ARG A 1 76 ? -8.603 -1.968 -3.195 1.00 96.69 76 ARG A O 1
ATOM 604 N N . GLU A 1 77 ? -9.858 -0.569 -1.965 1.00 96.56 77 GLU A N 1
ATOM 605 C CA . GLU A 1 77 ? -9.685 0.599 -2.834 1.00 96.56 77 GLU A CA 1
ATOM 606 C C . GLU A 1 77 ? -8.209 1.001 -2.947 1.00 96.56 77 GLU A C 1
ATOM 608 O O . GLU A 1 77 ? -7.715 1.262 -4.043 1.00 96.56 77 GLU A O 1
ATOM 613 N N . ALA A 1 78 ? -7.482 0.979 -1.826 1.00 97.44 78 ALA A N 1
ATOM 614 C CA . ALA A 1 78 ? -6.051 1.254 -1.814 1.00 97.44 78 ALA A CA 1
ATOM 615 C C . ALA A 1 78 ? -5.269 0.259 -2.691 1.00 97.44 78 ALA A C 1
ATOM 617 O O . ALA A 1 78 ? -4.432 0.660 -3.501 1.00 97.44 78 ALA A O 1
ATOM 618 N N . LEU A 1 79 ? -5.544 -1.042 -2.549 1.00 97.44 79 LEU A N 1
ATOM 619 C CA . LEU A 1 79 ? -4.865 -2.090 -3.317 1.00 97.44 79 LEU A CA 1
ATOM 620 C C . LEU A 1 79 ? -5.220 -2.044 -4.804 1.00 97.44 79 LEU A C 1
ATOM 622 O O . LEU A 1 79 ? -4.327 -2.189 -5.634 1.00 97.44 79 LEU A O 1
ATOM 626 N N . ASP A 1 80 ? -6.480 -1.782 -5.143 1.00 97.06 80 ASP A N 1
ATOM 627 C CA . ASP A 1 80 ? -6.906 -1.600 -6.530 1.00 97.06 80 ASP A CA 1
ATOM 628 C C . ASP A 1 80 ? -6.179 -0.393 -7.160 1.00 97.06 80 ASP A C 1
ATOM 630 O O . ASP A 1 80 ? -5.666 -0.494 -8.273 1.00 97.06 80 ASP A O 1
ATOM 634 N N . TYR A 1 81 ? -6.024 0.723 -6.429 1.00 96.44 81 TYR A N 1
ATOM 635 C CA . TYR A 1 81 ? -5.217 1.862 -6.887 1.00 96.44 81 TYR A CA 1
ATOM 636 C C . TYR A 1 81 ? -3.759 1.469 -7.154 1.00 96.44 81 TYR A C 1
ATOM 638 O O . TYR A 1 81 ? -3.202 1.849 -8.187 1.00 96.44 81 TYR A O 1
ATOM 646 N N . PHE A 1 82 ? -3.136 0.699 -6.254 1.00 97.00 82 PHE A N 1
ATOM 647 C CA . PHE A 1 82 ? -1.776 0.205 -6.475 1.00 97.00 82 PHE A CA 1
ATOM 648 C C . PHE A 1 82 ? -1.690 -0.662 -7.736 1.00 97.00 82 PHE A C 1
ATOM 650 O O . PHE A 1 82 ? -0.799 -0.465 -8.567 1.00 97.00 82 PHE A O 1
ATOM 657 N N . ASP A 1 83 ? -2.642 -1.576 -7.901 1.00 96.19 83 ASP A N 1
ATOM 658 C CA . ASP A 1 83 ? -2.691 -2.490 -9.033 1.00 96.19 83 ASP A CA 1
ATOM 659 C C . ASP A 1 83 ? -2.832 -1.751 -10.371 1.00 96.19 83 ASP A C 1
ATOM 661 O O . ASP A 1 83 ? -2.124 -2.076 -11.325 1.00 96.19 83 ASP A O 1
ATOM 665 N N . CYS A 1 84 ? -3.671 -0.719 -10.435 1.00 95.25 84 CYS A N 1
ATOM 666 C CA . CYS A 1 84 ? -3.879 0.074 -11.647 1.00 95.25 84 CYS A CA 1
ATOM 667 C C . CYS A 1 84 ? -2.703 1.006 -11.964 1.00 95.25 84 CYS A C 1
ATOM 669 O O . CYS A 1 84 ? -2.260 1.093 -13.110 1.00 95.25 84 CYS A O 1
ATOM 671 N N . VAL A 1 85 ? -2.207 1.733 -10.958 1.00 95.00 85 VAL A N 1
ATOM 672 C CA . VAL A 1 85 ? -1.261 2.842 -11.168 1.00 95.00 85 VAL A CA 1
ATOM 673 C C . VAL A 1 85 ? 0.189 2.373 -11.213 1.00 95.00 85 VAL A C 1
ATOM 675 O O . VAL A 1 85 ? 0.966 2.908 -11.999 1.00 95.00 85 VAL A O 1
ATOM 678 N N . TYR A 1 86 ? 0.557 1.385 -10.394 1.00 94.94 86 TYR A N 1
ATOM 679 C CA . TYR A 1 86 ? 1.944 0.928 -10.261 1.00 94.94 86 TYR A CA 1
ATOM 680 C C . TYR A 1 86 ? 2.168 -0.444 -10.881 1.00 94.94 86 TYR A C 1
ATOM 682 O O . TYR A 1 86 ? 3.123 -0.632 -11.629 1.00 94.94 86 TYR A O 1
ATOM 690 N N . ALA A 1 87 ? 1.289 -1.409 -10.597 1.00 94.00 87 ALA A N 1
ATOM 691 C CA . ALA A 1 87 ? 1.434 -2.751 -11.160 1.00 94.00 87 ALA A CA 1
ATOM 692 C C . ALA A 1 87 ? 0.943 -2.847 -12.616 1.00 94.00 87 ALA A C 1
ATOM 694 O O . ALA A 1 87 ? 1.087 -3.907 -13.225 1.00 94.00 87 ALA A O 1
ATOM 695 N N . HIS A 1 88 ? 0.360 -1.767 -13.156 1.00 90.50 88 HIS A N 1
ATOM 696 C CA . HIS A 1 88 ? -0.203 -1.675 -14.507 1.00 90.50 88 HIS A CA 1
ATOM 697 C C . HIS A 1 88 ? -1.129 -2.848 -14.863 1.00 90.50 88 HIS A C 1
ATOM 699 O O . HIS A 1 88 ? -1.170 -3.320 -16.001 1.00 90.50 88 HIS A O 1
ATOM 705 N N . LYS A 1 89 ? -1.878 -3.344 -13.876 1.00 90.62 89 LYS A N 1
ATOM 706 C CA . LYS A 1 89 ? -2.881 -4.382 -14.091 1.00 90.62 89 LYS A CA 1
ATOM 707 C C . LYS A 1 89 ? -4.133 -3.758 -14.691 1.00 90.62 89 LYS A C 1
ATOM 709 O O . LYS A 1 89 ? -4.577 -2.694 -14.275 1.00 90.62 89 LYS A O 1
ATOM 714 N N . HIS A 1 90 ? -4.754 -4.478 -15.617 1.00 88.56 90 HIS A N 1
ATOM 715 C CA . HIS A 1 90 ? -6.065 -4.128 -16.154 1.00 88.56 90 HIS A CA 1
ATOM 716 C C . HIS A 1 90 ? -7.154 -4.853 -15.357 1.00 88.56 90 HIS A C 1
ATOM 718 O O . HIS A 1 90 ? -7.579 -5.948 -15.727 1.00 88.56 90 HIS A O 1
ATOM 724 N N . ILE A 1 91 ? -7.572 -4.261 -14.235 1.00 88.44 91 ILE A N 1
ATOM 725 C CA . ILE A 1 91 ? -8.703 -4.747 -13.430 1.00 88.44 91 ILE A CA 1
ATOM 726 C C . ILE A 1 91 ? -9.949 -3.874 -13.655 1.00 88.44 91 ILE A C 1
ATOM 728 O O . ILE A 1 91 ? -9.810 -2.698 -13.989 1.00 88.44 91 ILE A O 1
ATOM 732 N N . PRO A 1 92 ? -11.173 -4.408 -13.462 1.00 90.62 92 PRO A N 1
ATOM 733 C CA . PRO A 1 92 ? -12.411 -3.664 -13.723 1.00 90.62 92 PRO A CA 1
ATOM 734 C C . PRO A 1 92 ? -12.578 -2.366 -12.922 1.00 90.62 92 PRO A C 1
ATOM 736 O O . PRO A 1 92 ? -13.341 -1.500 -13.331 1.00 90.62 92 PRO A O 1
ATOM 739 N N . SER A 1 93 ? -11.901 -2.240 -11.778 1.00 88.94 93 SER A N 1
ATOM 740 C CA . SER A 1 93 ? -11.928 -1.046 -10.929 1.00 88.94 93 SER A CA 1
ATOM 741 C C . SER A 1 93 ? -10.933 0.039 -11.352 1.00 88.94 93 SER A C 1
ATOM 743 O O . SER A 1 93 ? -10.951 1.124 -10.771 1.00 88.94 93 SER A O 1
ATOM 745 N N . CYS A 1 94 ? -10.086 -0.206 -12.359 1.00 89.81 94 CYS A N 1
ATOM 746 C CA . CYS A 1 94 ? -9.193 0.828 -12.863 1.00 89.81 94 CYS A CA 1
ATOM 747 C C . CYS A 1 94 ? -9.967 1.928 -13.590 1.00 89.81 94 CYS A C 1
ATOM 749 O O . CYS A 1 94 ? -10.878 1.623 -14.365 1.00 89.81 94 CYS A O 1
ATOM 751 N N . PRO A 1 95 ? -9.586 3.204 -13.399 1.00 78.38 95 PRO A N 1
ATOM 752 C CA . PRO A 1 95 ? -10.089 4.269 -14.250 1.00 78.38 95 PRO A CA 1
ATOM 753 C C . PRO A 1 95 ? -9.695 3.987 -15.707 1.00 78.38 95 PRO A C 1
ATOM 755 O O . PRO A 1 95 ? -8.560 3.590 -15.980 1.00 78.38 95 PRO A O 1
ATOM 758 N N . SER A 1 96 ? -10.664 4.155 -16.607 1.00 70.06 96 SER A N 1
ATOM 759 C CA . SER A 1 96 ? -10.524 4.013 -18.062 1.00 70.06 96 SER A CA 1
ATOM 760 C C . SER A 1 96 ? -9.751 5.161 -18.692 1.00 70.06 96 SER A C 1
ATOM 762 O O . SER A 1 96 ? -10.064 6.313 -18.307 1.00 70.06 96 SER A O 1
#

Solvent-accessible surface area (backbone atoms only — not comparable to full-atom values): 6035 Å² total; per-residue (Å²): 145,81,73,88,79,86,75,89,87,77,84,77,78,75,80,78,79,76,78,73,79,73,74,75,58,65,40,82,74,50,68,53,74,36,69,69,26,26,41,36,36,33,29,40,61,85,69,64,35,17,32,39,38,30,35,52,59,87,54,66,87,89,48,83,56,79,40,68,56,69,77,27,82,36,66,64,58,42,51,50,49,45,34,36,76,60,31,64,44,93,51,94,87,42,88,131